Protein AF-A0A6L6GBT1-F1 (afdb_monomer_lite)

pLDDT: mean 90.26, std 12.3, range [45.81, 97.56]

Organism: NCBI:txid2665161

Structure (mmCIF, N/CA/C/O backbone):
data_AF-A0A6L6GBT1-F1
#
_entry.id   AF-A0A6L6GBT1-F1
#
loop_
_atom_site.group_PDB
_atom_site.id
_atom_site.type_symbol
_atom_site.label_atom_id
_atom_site.label_alt_id
_atom_site.label_comp_id
_atom_site.label_asym_id
_atom_site.label_entity_id
_atom_site.label_seq_id
_atom_site.pdbx_PDB_ins_code
_atom_site.Cartn_x
_atom_site.Cartn_y
_atom_site.Cartn_z
_atom_site.occupancy
_atom_site.B_iso_or_equiv
_atom_site.auth_seq_id
_atom_site.auth_comp_id
_atom_site.auth_asym_id
_atom_site.auth_atom_id
_atom_site.pdbx_PDB_model_num
ATOM 1 N N . MET A 1 1 ? -4.788 -9.316 0.829 1.00 83.31 1 MET A N 1
ATOM 2 C CA . MET A 1 1 ? -5.660 -8.165 0.498 1.00 83.31 1 MET A CA 1
ATOM 3 C C . MET A 1 1 ? -5.591 -7.930 -1.004 1.00 83.31 1 MET A C 1
ATOM 5 O O . MET A 1 1 ? -4.510 -8.084 -1.556 1.00 83.31 1 MET A O 1
ATOM 9 N N . ARG A 1 2 ? -6.702 -7.596 -1.673 1.00 89.38 2 ARG A N 1
ATOM 10 C CA . ARG A 1 2 ? -6.684 -7.212 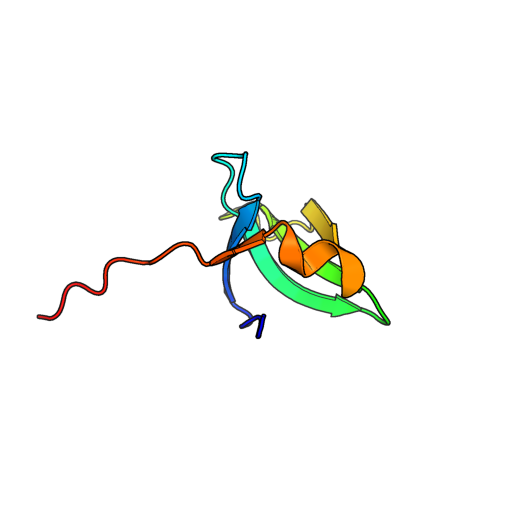-3.094 1.00 89.38 2 ARG A CA 1
ATOM 11 C C . ARG A 1 2 ? -6.692 -5.687 -3.187 1.00 89.38 2 ARG A C 1
ATOM 13 O O . ARG A 1 2 ? -7.680 -5.072 -2.811 1.00 89.38 2 ARG A O 1
ATOM 20 N N . LEU A 1 3 ? -5.595 -5.099 -3.652 1.00 94.06 3 LEU A N 1
ATOM 21 C CA . LEU A 1 3 ? -5.492 -3.652 -3.833 1.00 94.06 3 LEU A CA 1
ATOM 22 C C . LEU A 1 3 ? -6.139 -3.213 -5.153 1.00 94.06 3 LEU A C 1
ATOM 24 O O . LEU A 1 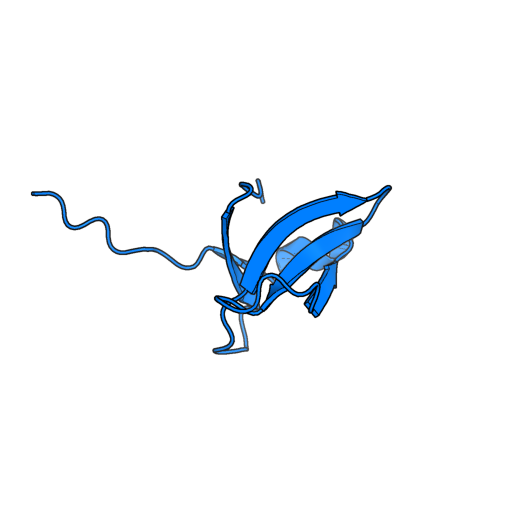3 ? -6.034 -3.913 -6.163 1.00 94.06 3 LEU A O 1
ATOM 28 N N . VAL A 1 4 ? -6.791 -2.051 -5.141 1.00 95.69 4 VAL A N 1
ATOM 29 C CA . VAL A 1 4 ? -7.476 -1.450 -6.294 1.00 95.69 4 VAL A CA 1
ATOM 30 C C . VAL A 1 4 ? -6.868 -0.081 -6.567 1.00 95.69 4 VAL A C 1
ATOM 32 O O . VAL A 1 4 ? -6.787 0.752 -5.666 1.00 95.69 4 VAL A O 1
ATOM 35 N N . ILE A 1 5 ? -6.393 0.142 -7.797 1.00 95.19 5 ILE A N 1
ATOM 36 C CA . ILE A 1 5 ? -5.763 1.412 -8.187 1.00 95.19 5 ILE A CA 1
ATOM 37 C C . ILE A 1 5 ? -6.780 2.547 -8.024 1.00 95.19 5 ILE A C 1
ATOM 39 O O . ILE A 1 5 ? -7.932 2.416 -8.434 1.00 95.19 5 ILE A O 1
ATOM 43 N N . GLY A 1 6 ? -6.352 3.645 -7.403 1.00 92.88 6 GLY A N 1
ATOM 44 C CA . GLY A 1 6 ? -7.184 4.801 -7.066 1.00 92.88 6 GLY A CA 1
ATOM 45 C C . GLY A 1 6 ? -7.992 4.652 -5.773 1.00 92.88 6 GLY A C 1
ATOM 46 O O . GLY A 1 6 ? -8.548 5.641 -5.298 1.00 92.88 6 GLY A O 1
ATOM 47 N N . ASN A 1 7 ? -8.044 3.457 -5.176 1.00 95.06 7 ASN A N 1
ATOM 48 C CA . ASN A 1 7 ? -8.737 3.251 -3.909 1.00 95.06 7 ASN A CA 1
ATOM 49 C C . ASN A 1 7 ? -7.881 3.689 -2.708 1.00 95.06 7 ASN A C 1
ATOM 51 O O . ASN A 1 7 ? -6.656 3.829 -2.809 1.00 95.06 7 ASN A O 1
ATOM 55 N N . LYS A 1 8 ? -8.546 3.920 -1.573 1.00 95.44 8 LYS A N 1
ATOM 56 C CA . LYS A 1 8 ? -7.958 4.493 -0.361 1.00 95.44 8 LYS A CA 1
ATOM 57 C C . LYS A 1 8 ? -7.598 3.411 0.648 1.00 95.44 8 LYS A C 1
ATOM 59 O O . LYS A 1 8 ? -8.401 2.538 0.960 1.00 95.44 8 LYS A O 1
ATOM 64 N N . TYR A 1 9 ? -6.407 3.530 1.212 1.00 96.00 9 TYR A N 1
ATOM 65 C CA . TYR A 1 9 ? -5.869 2.619 2.213 1.00 96.00 9 TYR A CA 1
ATOM 66 C C . TYR A 1 9 ? -5.184 3.413 3.320 1.00 96.00 9 TYR A C 1
ATOM 68 O O . TYR A 1 9 ? -4.825 4.576 3.138 1.00 96.00 9 TYR A O 1
ATOM 76 N N . LYS A 1 10 ? -4.979 2.789 4.471 1.00 96.44 10 LYS A N 1
ATOM 77 C CA . LYS A 1 10 ? -4.169 3.341 5.559 1.00 96.44 10 LYS A CA 1
ATOM 78 C C . LYS A 1 10 ? -3.456 2.218 6.298 1.00 96.44 10 LYS A C 1
ATOM 80 O O . LYS A 1 10 ? -3.835 1.051 6.185 1.00 96.44 10 LYS A O 1
ATOM 85 N N . TRP A 1 11 ? -2.438 2.563 7.073 1.00 96.00 11 TRP A N 1
ATOM 86 C CA . TRP A 1 11 ? -1.886 1.636 8.058 1.00 96.00 11 TRP A CA 1
ATOM 87 C C . TRP A 1 11 ? -2.883 1.463 9.204 1.00 96.00 11 TRP A C 1
ATOM 89 O O . TRP A 1 11 ? -3.481 2.440 9.649 1.00 96.00 11 TRP A O 1
ATOM 99 N N . LYS A 1 12 ? -3.031 0.242 9.725 1.00 94.81 12 LYS A N 1
ATOM 100 C CA . LYS A 1 12 ? -3.995 -0.079 10.799 1.00 94.81 12 LYS A CA 1
ATOM 101 C C . LYS A 1 12 ? -3.843 0.777 12.062 1.00 94.81 12 LYS A C 1
ATOM 103 O O . LYS A 1 12 ? -4.798 0.956 12.810 1.00 94.81 12 LYS A O 1
ATOM 108 N N . HIS A 1 13 ? -2.646 1.303 12.308 1.00 92.44 13 HIS A N 1
ATOM 109 C CA . HIS A 1 13 ? -2.325 2.112 13.486 1.00 92.44 13 HIS A CA 1
ATOM 110 C C . HIS A 1 13 ? -2.065 3.589 13.159 1.00 92.44 13 HIS A C 1
ATOM 112 O O . HIS A 1 13 ? -1.621 4.332 14.031 1.00 92.44 13 HIS A O 1
ATOM 118 N N . GLU A 1 14 ? -2.351 4.037 11.932 1.00 92.38 14 GLU A N 1
ATOM 119 C CA . GLU A 1 14 ? -2.195 5.436 11.529 1.00 92.38 14 GLU A CA 1
ATOM 120 C C . GLU A 1 14 ? -3.493 6.019 10.957 1.00 92.38 14 GLU A C 1
ATOM 122 O O . GLU A 1 14 ? -4.329 5.325 10.384 1.00 92.38 14 GLU A O 1
ATOM 127 N N 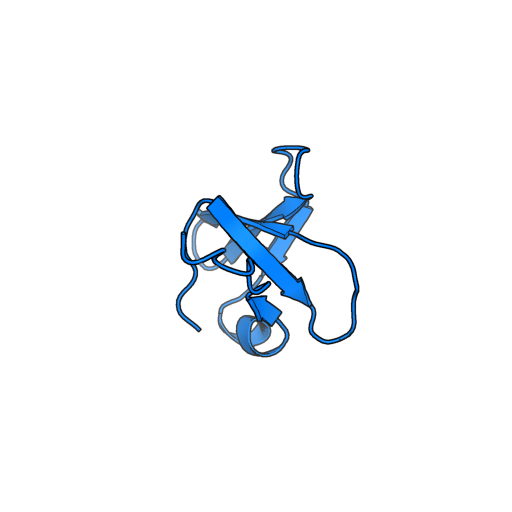. SER A 1 15 ? -3.655 7.337 11.079 1.00 91.31 15 SER A N 1
ATOM 128 C CA . SER A 1 15 ? -4.787 8.078 10.503 1.00 91.31 15 SER A CA 1
ATOM 129 C C . SER A 1 15 ? -4.539 8.554 9.068 1.00 91.31 15 SER A C 1
ATOM 131 O O . SER A 1 15 ? -5.448 9.068 8.413 1.00 91.31 15 SER A O 1
ATOM 133 N N . LYS A 1 16 ? -3.310 8.409 8.562 1.00 94.00 16 LYS A N 1
ATOM 134 C CA . LYS A 1 16 ? -2.919 8.904 7.243 1.00 94.00 16 LYS A CA 1
ATOM 135 C C . LYS A 1 16 ? -3.552 8.059 6.142 1.00 94.00 16 LYS A C 1
ATOM 137 O O . LYS A 1 16 ? -3.370 6.848 6.099 1.00 94.00 16 LYS A O 1
ATOM 142 N N . THR A 1 17 ? -4.265 8.721 5.233 1.00 95.38 17 THR A N 1
ATOM 143 C CA . THR A 1 17 ? -4.861 8.075 4.060 1.00 95.38 17 THR A CA 1
ATOM 144 C C . THR A 1 17 ? -3.889 8.107 2.889 1.00 95.38 17 THR A C 1
ATOM 146 O O . THR A 1 17 ? -3.310 9.146 2.563 1.00 95.38 17 THR A O 1
ATOM 149 N N . LEU A 1 18 ? -3.750 6.961 2.245 1.00 96.25 18 LEU A N 1
ATOM 150 C CA . LEU A 1 18 ? -2.931 6.723 1.073 1.00 96.25 18 LEU A CA 1
ATOM 151 C C . LEU A 1 18 ? -3.825 6.277 -0.084 1.00 96.25 18 LEU A C 1
ATOM 153 O O . LEU A 1 18 ? -4.860 5.649 0.135 1.00 96.25 18 LEU A O 1
ATOM 157 N N . ALA A 1 19 ? -3.423 6.575 -1.314 1.00 96.44 19 ALA A N 1
ATOM 158 C CA . ALA A 1 19 ? -4.068 6.049 -2.511 1.00 96.44 19 ALA A CA 1
ATOM 159 C C . ALA A 1 19 ? -3.155 5.013 -3.164 1.00 96.44 19 ALA A C 1
ATOM 161 O O . ALA A 1 19 ? -1.960 5.254 -3.328 1.00 96.44 19 ALA A O 1
ATOM 162 N N . TYR A 1 20 ? -3.700 3.855 -3.532 1.00 96.50 20 TYR A N 1
ATOM 163 C CA . TYR A 1 20 ? -2.917 2.852 -4.249 1.00 96.50 20 TYR A CA 1
ATOM 164 C C . TYR A 1 20 ? -2.740 3.273 -5.710 1.00 96.50 20 TYR A C 1
ATOM 166 O O . TYR A 1 20 ? -3.730 3.476 -6.412 1.00 96.50 20 TYR A O 1
ATOM 174 N N . ILE A 1 21 ? -1.497 3.396 -6.179 1.00 96.50 21 ILE A N 1
ATOM 175 C CA . ILE A 1 21 ? -1.198 3.906 -7.529 1.00 96.50 21 ILE A CA 1
ATOM 176 C C . ILE A 1 21 ? -0.654 2.837 -8.484 1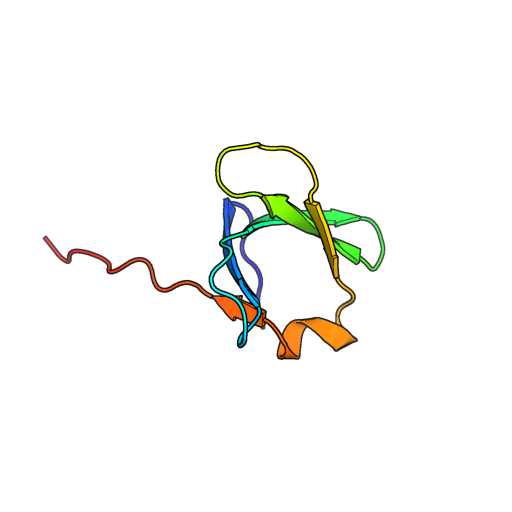.00 96.50 21 ILE A C 1
ATOM 178 O O . ILE A 1 21 ? -0.601 3.072 -9.687 1.00 96.50 21 ILE A O 1
ATOM 182 N N . GLY A 1 22 ? -0.312 1.645 -7.986 1.00 96.00 22 GLY A N 1
ATOM 183 C CA . GLY A 1 22 ? 0.098 0.522 -8.830 1.00 96.00 22 GLY A CA 1
ATOM 184 C C . GLY A 1 22 ? 1.180 -0.352 -8.208 1.00 96.00 22 GLY A C 1
ATOM 185 O O . GLY A 1 22 ? 1.425 -0.324 -7.004 1.00 96.00 22 GLY A O 1
ATOM 186 N N . LYS A 1 23 ? 1.813 -1.191 -9.026 1.00 95.94 23 LYS A N 1
ATOM 187 C CA . LYS A 1 23 ? 2.907 -2.070 -8.601 1.00 95.94 23 LYS A CA 1
ATOM 188 C C . LYS A 1 23 ? 4.103 -1.859 -9.523 1.00 95.94 23 LYS A C 1
ATOM 190 O O . LYS A 1 23 ? 3.931 -1.865 -10.739 1.00 95.94 23 LYS A O 1
ATOM 195 N N . ASN A 1 24 ? 5.291 -1.714 -8.945 1.00 95.56 24 ASN A N 1
ATOM 196 C CA . ASN A 1 24 ? 6.554 -1.683 -9.673 1.00 95.56 24 ASN A CA 1
ATOM 197 C C . ASN A 1 24 ? 7.439 -2.840 -9.190 1.00 95.56 24 ASN A C 1
ATOM 199 O O . ASN A 1 24 ? 7.888 -2.869 -8.043 1.00 95.56 24 ASN A O 1
ATOM 203 N N . GLY A 1 25 ? 7.635 -3.848 -10.042 1.00 94.56 25 GLY A N 1
ATOM 204 C CA . GLY A 1 25 ? 8.272 -5.101 -9.637 1.00 94.56 25 GLY A CA 1
ATOM 205 C C . GLY A 1 25 ? 7.504 -5.784 -8.499 1.00 94.56 25 GLY A C 1
ATOM 206 O O . GLY A 1 25 ? 6.323 -6.099 -8.639 1.00 94.56 25 GLY A O 1
ATOM 207 N N . ASN A 1 26 ? 8.170 -5.995 -7.362 1.00 94.56 26 ASN A N 1
ATOM 208 C CA . ASN A 1 26 ? 7.585 -6.629 -6.173 1.00 94.56 26 ASN A CA 1
ATOM 209 C C . ASN A 1 26 ? 6.974 -5.628 -5.176 1.0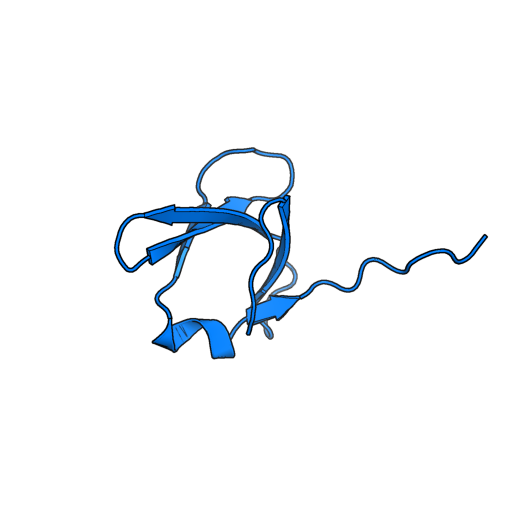0 94.56 26 ASN A C 1
ATOM 211 O O . ASN A 1 26 ? 6.502 -6.036 -4.118 1.00 94.56 26 ASN A O 1
ATOM 215 N N . TRP A 1 27 ? 6.961 -4.335 -5.507 1.00 97.06 27 TRP A N 1
ATOM 216 C CA . TRP A 1 27 ? 6.584 -3.270 -4.583 1.00 97.06 27 TRP A CA 1
ATOM 217 C C . TRP A 1 27 ? 5.255 -2.622 -4.957 1.00 97.06 27 TRP A C 1
ATOM 219 O O . TRP A 1 27 ? 5.062 -2.151 -6.079 1.00 97.06 27 TRP A O 1
ATOM 229 N N . HIS A 1 28 ? 4.331 -2.586 -4.001 1.00 97.38 28 HIS A N 1
ATOM 230 C CA . HIS A 1 28 ? 3.065 -1.870 -4.094 1.00 97.38 28 HIS A CA 1
ATOM 231 C C . HIS A 1 28 ? 3.283 -0.395 -3.792 1.00 97.38 28 HIS A C 1
ATOM 233 O O . HIS A 1 28 ? 3.728 -0.044 -2.706 1.00 97.38 28 HIS A O 1
ATOM 239 N N . GLN A 1 29 ? 2.954 0.461 -4.748 1.00 97.56 29 GLN A N 1
ATOM 240 C CA . GLN A 1 29 ? 3.187 1.891 -4.672 1.00 97.56 29 GLN A CA 1
ATOM 241 C C . GLN A 1 29 ? 1.938 2.611 -4.173 1.00 97.56 29 GLN A C 1
ATOM 243 O O . GLN A 1 29 ? 0.832 2.397 -4.683 1.00 97.56 29 GLN A O 1
ATOM 248 N N . PHE A 1 30 ? 2.127 3.494 -3.200 1.00 97.25 30 PHE A N 1
ATOM 249 C CA . PHE A 1 30 ? 1.074 4.324 -2.637 1.00 97.25 30 PHE A CA 1
ATOM 250 C C . PHE A 1 30 ? 1.473 5.790 -2.695 1.00 97.25 30 PHE A C 1
ATOM 252 O O . PHE A 1 30 ? 2.599 6.137 -2.344 1.00 97.25 30 PHE A O 1
ATOM 259 N N . SER A 1 31 ? 0.546 6.656 -3.092 1.00 97.12 31 SER A N 1
ATOM 260 C CA . SER A 1 31 ? 0.705 8.101 -2.957 1.00 97.12 31 SER A CA 1
ATOM 261 C C . SER A 1 31 ? 0.056 8.599 -1.675 1.00 97.12 31 SER A C 1
ATOM 263 O O . SER A 1 31 ? -0.880 7.981 -1.154 1.00 97.12 31 SER A O 1
ATOM 265 N N . LEU A 1 32 ? 0.493 9.760 -1.190 1.00 95.19 32 LEU A N 1
ATOM 266 C CA . LEU A 1 32 ? -0.292 10.473 -0.191 1.00 95.19 32 LEU A CA 1
ATOM 267 C C . LEU A 1 32 ? -1.617 10.898 -0.843 1.00 95.19 32 LEU A C 1
ATOM 269 O O . LEU A 1 32 ? -1.663 11.264 -2.025 1.00 95.19 32 LEU A O 1
ATOM 273 N N . PHE A 1 33 ? -2.722 10.780 -0.105 1.00 90.94 33 PHE A N 1
ATOM 274 C CA . PHE A 1 33 ? -4.025 11.147 -0.647 1.00 90.94 33 PHE A CA 1
ATOM 275 C C . PHE A 1 33 ? -4.019 12.619 -1.098 1.00 90.94 33 PHE A C 1
ATOM 277 O O . PHE A 1 33 ? -3.553 13.490 -0.366 1.00 90.94 33 PHE A O 1
ATOM 284 N N . ASN A 1 34 ? -4.528 12.880 -2.305 1.00 87.31 34 ASN A N 1
ATOM 285 C CA . ASN A 1 34 ? -4.572 14.186 -2.979 1.00 87.31 34 ASN A CA 1
ATOM 286 C C . ASN A 1 34 ? -3.237 14.815 -3.418 1.00 87.31 34 ASN A C 1
ATOM 288 O O . ASN A 1 34 ? -3.275 15.929 -3.935 1.00 87.31 34 ASN A O 1
ATOM 292 N N . THR A 1 35 ? -2.081 14.157 -3.275 1.00 85.38 35 THR A N 1
ATOM 293 C CA . THR A 1 35 ? -0.813 14.742 -3.763 1.00 85.38 35 THR A CA 1
ATOM 294 C C . THR A 1 35 ? -0.312 14.133 -5.069 1.00 85.38 35 THR A C 1
ATOM 296 O O . THR A 1 35 ? 0.560 14.720 -5.692 1.00 85.38 35 THR A O 1
ATOM 299 N N . ASN A 1 36 ? -0.849 12.983 -5.512 1.00 81.50 36 ASN A N 1
ATOM 300 C CA . ASN A 1 36 ? -0.351 12.183 -6.653 1.00 81.50 36 ASN A CA 1
ATOM 301 C C . ASN A 1 36 ? 1.153 11.826 -6.593 1.00 81.50 36 ASN A C 1
ATOM 303 O O . ASN A 1 36 ? 1.680 11.210 -7.517 1.00 81.50 36 ASN A O 1
ATOM 307 N N . GLU A 1 37 ? 1.842 12.168 -5.507 1.00 92.12 37 GLU A N 1
ATOM 308 C CA . GLU A 1 37 ? 3.258 11.901 -5.289 1.00 92.12 37 GLU A CA 1
ATOM 309 C C . GLU A 1 37 ? 3.425 10.560 -4.583 1.00 92.12 37 GLU A C 1
ATOM 311 O O . GLU A 1 37 ? 2.776 10.313 -3.561 1.00 92.12 37 GLU A O 1
ATOM 316 N N . LEU A 1 38 ? 4.310 9.708 -5.111 1.00 94.88 38 LEU A N 1
ATOM 317 C CA . LEU A 1 38 ? 4.698 8.456 -4.465 1.00 94.88 38 LEU A CA 1
ATOM 318 C C . LEU A 1 38 ? 5.166 8.749 -3.035 1.00 94.88 38 LEU A C 1
ATOM 320 O O . LEU A 1 38 ? 6.120 9.492 -2.821 1.00 94.88 38 LEU A O 1
ATOM 324 N N . TRP A 1 39 ? 4.486 8.150 -2.065 1.00 95.25 39 TRP A N 1
ATOM 325 C CA . TRP A 1 39 ? 4.755 8.336 -0.646 1.00 95.25 39 TRP A CA 1
ATOM 326 C C . TRP A 1 39 ? 5.477 7.132 -0.046 1.00 95.25 39 TRP A C 1
ATOM 328 O O . TRP A 1 39 ? 6.450 7.305 0.683 1.00 95.25 39 TRP A O 1
ATOM 338 N N . CYS A 1 40 ? 5.032 5.914 -0.362 1.00 96.25 40 CYS A N 1
ATOM 339 C CA . CYS A 1 40 ? 5.736 4.707 0.053 1.00 96.25 40 CYS A CA 1
ATOM 340 C C . CYS A 1 40 ? 5.570 3.550 -0.928 1.00 96.25 40 CYS A C 1
ATOM 342 O O . CYS A 1 40 ? 4.686 3.526 -1.789 1.00 96.25 40 CYS A O 1
ATOM 344 N N . GLU A 1 41 ? 6.439 2.567 -0.730 1.00 97.06 41 GLU A N 1
ATOM 345 C CA . GLU A 1 41 ? 6.435 1.283 -1.403 1.00 97.06 41 GLU A CA 1
ATOM 346 C C . GLU A 1 41 ? 6.304 0.179 -0.349 1.00 97.06 41 GLU A C 1
ATOM 348 O O . GLU A 1 41 ? 6.981 0.211 0.677 1.00 97.06 41 GLU A O 1
ATOM 353 N N . VAL A 1 42 ? 5.405 -0.776 -0.577 1.00 96.69 42 VAL A N 1
ATOM 354 C CA . VAL A 1 42 ? 5.043 -1.815 0.396 1.00 96.69 42 VAL A CA 1
ATOM 355 C C . VAL A 1 42 ? 5.197 -3.186 -0.244 1.00 96.69 42 VAL A C 1
ATOM 357 O O . VAL A 1 42 ? 4.738 -3.414 -1.365 1.00 96.69 42 VAL A O 1
ATOM 360 N N . SER A 1 43 ? 5.861 -4.108 0.447 1.00 96.50 43 SER A N 1
ATOM 361 C CA . SER A 1 43 ? 5.992 -5.485 -0.026 1.00 96.50 43 SER A CA 1
ATOM 362 C C . SER A 1 43 ? 4.677 -6.249 0.160 1.00 96.50 43 SER A C 1
ATOM 364 O O . SER A 1 43 ? 3.876 -5.913 1.033 1.00 96.50 43 SER A O 1
ATOM 366 N N . ASP A 1 44 ? 4.459 -7.320 -0.610 1.00 95.44 44 ASP A N 1
ATOM 367 C CA . ASP A 1 44 ? 3.314 -8.219 -0.395 1.00 95.44 44 ASP A CA 1
ATOM 368 C C . ASP A 1 44 ? 3.239 -8.725 1.064 1.00 95.44 44 ASP A C 1
ATOM 370 O O . ASP A 1 44 ? 2.147 -8.851 1.625 1.00 95.44 44 ASP A O 1
ATOM 374 N N . SER A 1 45 ? 4.397 -8.955 1.698 1.00 96.00 45 SER A N 1
ATOM 375 C CA . SER A 1 45 ? 4.509 -9.416 3.087 1.00 96.00 45 SER A CA 1
ATOM 376 C C . SER A 1 45 ? 3.978 -8.404 4.096 1.00 96.00 45 SER A C 1
ATOM 378 O O . SER A 1 45 ? 3.451 -8.817 5.122 1.00 96.00 45 SER A O 1
ATOM 380 N N . ASP A 1 46 ? 4.052 -7.105 3.809 1.00 95.06 46 ASP A N 1
ATOM 381 C CA . ASP A 1 46 ? 3.650 -6.038 4.735 1.00 95.06 46 ASP A CA 1
ATOM 382 C C . ASP A 1 46 ? 2.210 -5.561 4.513 1.00 95.06 46 ASP A C 1
ATOM 384 O O . ASP A 1 46 ? 1.654 -4.844 5.344 1.00 95.06 46 ASP A O 1
ATOM 388 N N . LEU A 1 47 ? 1.544 -6.008 3.439 1.00 94.88 47 LEU A N 1
ATOM 389 C CA . LEU A 1 47 ? 0.156 -5.625 3.141 1.00 94.88 47 LEU A CA 1
ATOM 390 C C . LEU A 1 47 ? -0.827 -5.984 4.262 1.00 94.88 47 LEU A C 1
ATOM 392 O O . LEU A 1 47 ? -1.889 -5.376 4.368 1.00 94.88 47 LEU A O 1
ATOM 396 N N . HIS A 1 48 ? -0.496 -6.958 5.112 1.00 94.94 48 HIS A N 1
ATOM 397 C CA . HIS A 1 48 ? -1.321 -7.326 6.264 1.00 94.94 48 HIS A CA 1
ATOM 398 C C . HIS A 1 48 ? -1.368 -6.241 7.358 1.00 94.94 48 HIS A C 1
ATOM 400 O O . HIS A 1 48 ? -2.231 -6.313 8.236 1.00 94.94 48 HIS A O 1
ATOM 406 N N . LEU A 1 49 ? -0.474 -5.249 7.316 1.00 95.69 49 LEU A N 1
ATOM 407 C CA . LEU A 1 49 ? -0.441 -4.095 8.221 1.00 95.69 49 LEU A CA 1
ATOM 408 C C . LEU A 1 49 ? -1.326 -2.936 7.738 1.00 95.69 49 LEU A C 1
ATOM 410 O O . LEU A 1 49 ? -1.523 -1.962 8.468 1.00 95.69 49 LEU A O 1
ATOM 414 N N . MET A 1 50 ? -1.863 -3.037 6.522 1.00 96.31 50 MET A N 1
ATOM 415 C CA . MET A 1 50 ? -2.749 -2.043 5.926 1.00 96.31 50 MET A CA 1
ATOM 416 C C . MET A 1 50 ? -4.212 -2.485 5.991 1.00 96.31 50 MET A C 1
ATOM 418 O O . MET A 1 50 ? -4.527 -3.670 6.130 1.00 96.31 50 MET A O 1
ATOM 422 N N . GLU A 1 51 ? -5.106 -1.514 5.864 1.00 95.88 51 GLU A N 1
ATOM 423 C CA . GLU A 1 51 ? -6.539 -1.722 5.697 1.00 95.88 51 GLU A CA 1
ATOM 424 C C . GLU A 1 51 ? -7.123 -0.741 4.677 1.00 95.88 51 GLU A C 1
ATOM 426 O O . GLU A 1 51 ? -6.592 0.352 4.459 1.00 95.88 51 GLU A O 1
ATOM 431 N N . GLU A 1 52 ? -8.198 -1.163 4.015 1.00 95.44 52 GLU A N 1
ATOM 432 C CA . GLU A 1 52 ? -8.973 -0.307 3.121 1.00 95.44 52 GLU A CA 1
ATOM 433 C C . GLU A 1 52 ? -9.727 0.736 3.944 1.00 95.44 52 GLU A C 1
ATOM 435 O O . GLU A 1 52 ? -10.300 0.431 4.990 1.00 95.44 52 GLU A O 1
ATOM 440 N N . VAL A 1 53 ? -9.718 1.983 3.479 1.00 93.88 53 VAL A N 1
ATOM 441 C CA . VAL A 1 53 ? -10.548 3.024 4.077 1.00 93.88 53 VAL A CA 1
ATOM 442 C C . VAL A 1 53 ? -11.937 2.873 3.481 1.00 93.88 53 VAL A C 1
ATOM 444 O O . VAL A 1 53 ? -12.140 3.210 2.313 1.00 93.88 53 VAL A O 1
ATOM 447 N N . GLU A 1 54 ? -12.886 2.380 4.279 1.00 82.56 54 GLU A N 1
ATOM 448 C CA . GLU A 1 54 ? -14.292 2.357 3.888 1.00 82.56 54 GLU A CA 1
ATOM 449 C C . GLU A 1 54 ? -14.720 3.771 3.499 1.00 82.56 54 GLU A C 1
ATOM 451 O O . GLU A 1 54 ? -14.831 4.684 4.319 1.00 82.56 54 GLU A O 1
ATOM 456 N N . SER A 1 55 ? -14.942 3.962 2.204 1.00 66.25 55 SER A N 1
ATOM 457 C CA . SER A 1 55 ? -15.746 5.081 1.755 1.00 66.25 55 SER A CA 1
ATOM 458 C C . SER A 1 55 ? -17.171 4.657 2.052 1.00 66.25 55 SER A C 1
ATOM 460 O O . SER A 1 55 ? -17.649 3.715 1.420 1.00 66.25 55 SER A O 1
ATOM 462 N N . LEU A 1 56 ? -17.806 5.291 3.044 1.00 58.19 56 LEU A N 1
ATOM 463 C CA . LEU A 1 56 ? -19.246 5.175 3.254 1.00 58.19 56 LEU A CA 1
ATOM 464 C C . LEU A 1 56 ? -19.894 5.376 1.885 1.00 58.19 56 LEU A C 1
ATOM 466 O O . LEU A 1 56 ? -19.868 6.476 1.331 1.00 58.19 56 LEU A O 1
ATOM 470 N N . ARG A 1 57 ? -20.371 4.286 1.284 1.00 53.72 57 ARG A N 1
ATOM 471 C CA . ARG A 1 57 ? -21.244 4.384 0.129 1.00 53.72 57 ARG A CA 1
ATOM 472 C C . ARG A 1 57 ? -22.520 4.957 0.709 1.00 53.72 57 ARG A C 1
ATOM 474 O O . ARG A 1 57 ? -23.230 4.253 1.418 1.00 53.72 57 ARG A O 1
ATOM 481 N N . GLU A 1 58 ? -22.753 6.245 0.497 1.00 54.31 58 GLU A N 1
ATOM 482 C CA . GLU A 1 58 ? -24.103 6.773 0.611 1.00 54.31 58 GLU A CA 1
ATOM 483 C C . GLU A 1 58 ? -24.911 6.038 -0.461 1.00 54.31 58 GLU A C 1
ATOM 485 O O . GLU A 1 58 ? -24.820 6.334 -1.652 1.00 54.31 58 GLU A O 1
ATOM 490 N N . GLU A 1 59 ? -25.587 4.969 -0.043 1.00 53.97 59 GLU A N 1
ATOM 491 C CA . GLU A 1 59 ? -26.651 4.351 -0.818 1.00 53.97 59 GLU A CA 1
ATOM 492 C C . GLU A 1 59 ? -27.756 5.407 -0.932 1.00 53.97 59 GLU A C 1
ATOM 494 O O . GLU A 1 59 ? -28.455 5.695 0.040 1.00 53.97 59 GLU A O 1
ATOM 499 N N . GLY A 1 60 ? -27.809 6.066 -2.091 1.00 45.81 60 GLY A N 1
ATOM 500 C CA . GLY A 1 60 ? -28.895 6.955 -2.499 1.00 45.81 60 GLY A CA 1
ATOM 501 C C . GLY A 1 60 ? -29.993 6.195 -3.221 1.00 45.81 60 GLY A C 1
ATOM 502 O O . GLY A 1 60 ? -29.654 5.244 -3.963 1.00 45.81 60 GLY A O 1
#

Secondary structure (DSSP, 8-state):
----TT-EEEETT----EEEEEEETTEEEEEETTT-SEEEEEEGGGGGGEEE--------

Sequence (60 aa):
MRLVIGNKYKWKHESKTLAYIGKNGNWHQFSLFNTNELWCEVSDSDLHLMEEVESLREEG

Foldseek 3Di:
DDADAQFWKDF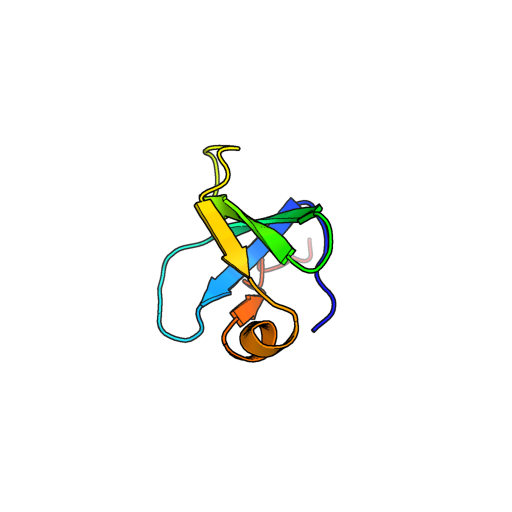PPDPFIWGFHQDDVQWTWIHGPPPPDTDDTDGPVCCVRMDGDDPPPPPD

Radius of gyration: 11.53 Å; chains: 1; bounding box: 37×24×23 Å